Protein AF-A0A3N6MVA2-F1 (afdb_monomer_lite)

Foldseek 3Di:
DDPPPQPFQKDDDDPFKIKTKPPLAWEAAQDLVVTDWIKIKIWGRFQDKWKKKKKKADDAQKWKAWPNDIDHGIDIDIDIDNGGDMDMTIIRMHGPDPDWDKDWIWIWMDTDPDIDITIRIYIHD

Structure (mmCIF, N/CA/C/O backbone):
data_AF-A0A3N6MVA2-F1
#
_entry.id   AF-A0A3N6MVA2-F1
#
loop_
_atom_site.group_PDB
_atom_site.id
_atom_site.type_symbol
_atom_site.label_atom_id
_atom_site.label_alt_id
_atom_site.label_comp_id
_atom_site.label_asym_id
_atom_site.label_entity_id
_atom_site.label_seq_id
_atom_site.pdbx_PDB_ins_code
_atom_site.Cartn_x
_atom_site.Cartn_y
_atom_site.Cartn_z
_atom_site.occupancy
_atom_site.B_iso_or_equiv
_atom_site.auth_seq_id
_atom_site.auth_comp_id
_atom_site.auth_asym_id
_atom_site.auth_atom_id
_atom_site.pdbx_PDB_model_num
ATOM 1 N N . MET A 1 1 ? 17.235 -21.110 20.196 1.00 39.84 1 MET A N 1
ATOM 2 C CA . MET A 1 1 ? 16.564 -19.866 19.768 1.00 39.84 1 MET A CA 1
ATOM 3 C C . MET A 1 1 ? 16.237 -20.023 18.297 1.00 39.84 1 MET A C 1
ATOM 5 O O . MET A 1 1 ? 17.141 -19.950 17.478 1.00 39.84 1 MET A O 1
ATOM 9 N N . ALA A 1 2 ? 14.996 -20.386 17.976 1.00 34.88 2 ALA A N 1
ATOM 10 C CA . ALA A 1 2 ? 14.548 -20.430 16.591 1.00 34.88 2 ALA A CA 1
ATOM 11 C C . ALA A 1 2 ? 14.245 -18.988 16.176 1.00 34.88 2 ALA A C 1
ATOM 13 O O . ALA A 1 2 ? 13.353 -18.365 16.746 1.00 34.88 2 ALA A O 1
ATOM 14 N N . TYR A 1 3 ? 15.028 -18.445 15.247 1.00 33.31 3 TYR A N 1
ATOM 15 C CA . TYR A 1 3 ? 14.625 -17.248 14.525 1.00 33.31 3 TYR A CA 1
ATOM 16 C C . TYR A 1 3 ? 13.450 -17.677 13.652 1.00 33.31 3 TYR A C 1
ATOM 18 O O . TYR A 1 3 ? 13.634 -18.432 12.699 1.00 33.31 3 TYR A O 1
ATOM 26 N N . ILE A 1 4 ? 12.238 -17.270 14.019 1.00 40.16 4 ILE A N 1
ATOM 27 C CA . ILE A 1 4 ? 11.147 -17.255 13.054 1.00 40.16 4 ILE A CA 1
ATOM 28 C C . ILE A 1 4 ? 11.615 -16.240 12.012 1.00 40.16 4 ILE A C 1
ATOM 30 O O . ILE A 1 4 ? 11.743 -15.060 12.326 1.00 40.16 4 ILE A O 1
ATOM 34 N N . LEU A 1 5 ? 11.993 -16.709 10.819 1.00 39.69 5 LEU A N 1
ATOM 35 C CA . LEU A 1 5 ? 12.046 -15.828 9.660 1.00 39.69 5 LEU A CA 1
ATOM 36 C C . LEU A 1 5 ? 10.610 -15.327 9.495 1.00 39.69 5 LEU A C 1
ATOM 38 O O . LEU A 1 5 ? 9.766 -16.066 8.993 1.00 39.69 5 LEU A O 1
ATOM 42 N N . SER A 1 6 ? 10.310 -14.126 9.981 1.00 49.97 6 SER A N 1
ATOM 43 C CA . SER A 1 6 ? 9.122 -13.399 9.559 1.00 49.97 6 SER A CA 1
ATOM 44 C C . SER A 1 6 ? 9.303 -13.154 8.065 1.00 49.97 6 SER A C 1
ATOM 46 O O . SER A 1 6 ? 10.177 -12.396 7.638 1.00 49.97 6 SER A O 1
ATOM 48 N N . ILE A 1 7 ? 8.586 -13.931 7.255 1.00 60.34 7 ILE A N 1
ATOM 49 C CA . ILE A 1 7 ? 8.614 -13.790 5.804 1.00 60.34 7 ILE A CA 1
ATOM 50 C C . ILE A 1 7 ? 7.789 -12.543 5.513 1.00 60.34 7 ILE A C 1
ATOM 52 O O . ILE A 1 7 ? 6.564 -12.585 5.566 1.00 60.34 7 ILE A O 1
ATOM 56 N N . LEU A 1 8 ? 8.474 -11.431 5.257 1.00 73.69 8 LEU A N 1
ATOM 57 C CA . LEU A 1 8 ? 7.828 -10.192 4.844 1.00 73.69 8 LEU A CA 1
ATOM 58 C C . LEU A 1 8 ? 6.968 -10.453 3.596 1.00 73.69 8 LEU A C 1
ATOM 60 O O . LEU A 1 8 ? 7.418 -11.191 2.707 1.00 73.69 8 LEU A O 1
ATOM 64 N N . PRO A 1 9 ? 5.768 -9.853 3.491 1.00 79.25 9 PRO A N 1
ATOM 65 C CA . PRO A 1 9 ? 4.992 -9.885 2.266 1.00 79.25 9 PRO A CA 1
ATOM 66 C C . PRO A 1 9 ? 5.841 -9.313 1.128 1.00 79.25 9 PRO A C 1
ATOM 68 O O . PRO A 1 9 ? 6.180 -8.131 1.097 1.00 79.25 9 PRO A O 1
ATOM 71 N N . PHE A 1 10 ? 6.241 -10.196 0.217 1.00 82.06 10 PHE A N 1
ATOM 72 C CA . PHE A 1 10 ? 7.178 -9.903 -0.858 1.00 82.06 10 PHE A CA 1
ATOM 73 C C . PHE A 1 10 ? 6.637 -10.431 -2.178 1.00 82.06 10 PHE A C 1
ATOM 75 O O . PHE A 1 10 ? 6.168 -11.573 -2.277 1.00 82.06 10 PHE A O 1
ATOM 82 N N . LYS A 1 11 ? 6.766 -9.626 -3.232 1.00 83.94 11 LYS A N 1
ATOM 83 C CA . LYS A 1 11 ? 6.417 -10.049 -4.583 1.00 83.94 11 LYS A CA 1
ATOM 84 C C . LYS A 1 11 ? 7.391 -9.505 -5.610 1.00 83.94 11 LYS A C 1
ATOM 86 O O . LYS A 1 11 ? 7.693 -8.319 -5.647 1.00 83.94 11 LYS A O 1
ATOM 91 N N . ARG A 1 12 ? 7.830 -10.386 -6.506 1.00 82.62 12 ARG A N 1
ATOM 92 C CA . ARG A 1 12 ? 8.621 -10.031 -7.685 1.00 82.62 12 ARG A CA 1
ATOM 93 C C . ARG A 1 12 ? 7.715 -9.954 -8.915 1.00 82.62 12 ARG A C 1
ATOM 95 O O . ARG A 1 12 ? 6.943 -10.879 -9.172 1.00 82.62 12 ARG A O 1
ATOM 102 N N . PHE A 1 13 ? 7.818 -8.859 -9.660 1.00 76.81 13 PHE A N 1
ATOM 103 C CA . PHE A 1 13 ? 6.965 -8.542 -10.816 1.00 76.81 13 PHE A CA 1
ATOM 104 C C . PHE A 1 13 ? 7.692 -8.725 -12.142 1.00 76.81 13 PHE A C 1
ATOM 106 O O . PHE A 1 13 ? 7.090 -9.083 -13.154 1.00 76.81 13 PHE A O 1
ATOM 113 N N . SER A 1 14 ? 9.002 -8.511 -12.126 1.00 80.12 14 SER A N 1
ATOM 114 C CA . SER A 1 14 ? 9.900 -8.787 -13.236 1.00 80.12 14 SER A CA 1
ATOM 115 C C . SER A 1 14 ? 11.245 -9.260 -12.687 1.00 80.12 14 SER A C 1
ATOM 117 O O . SER A 1 14 ? 11.472 -9.252 -11.477 1.00 80.12 14 SER A O 1
ATOM 119 N N . ASP A 1 15 ? 12.170 -9.633 -13.566 1.00 82.75 15 ASP A N 1
ATOM 120 C CA . ASP A 1 15 ? 13.546 -9.912 -13.144 1.00 82.75 15 ASP A CA 1
ATOM 121 C C . ASP A 1 15 ? 14.209 -8.709 -12.453 1.00 82.75 15 ASP A C 1
ATOM 123 O O . ASP A 1 15 ? 15.160 -8.886 -11.703 1.00 82.75 15 ASP A O 1
ATOM 127 N N . ASP A 1 16 ? 13.672 -7.510 -12.628 1.00 88.25 16 ASP A N 1
ATOM 128 C CA . ASP A 1 16 ? 14.288 -6.284 -12.139 1.00 88.25 16 ASP A CA 1
ATOM 129 C C . ASP A 1 16 ? 13.465 -5.602 -11.038 1.00 88.25 16 ASP A C 1
ATOM 131 O O . ASP A 1 16 ? 14.002 -4.762 -10.331 1.00 88.25 16 ASP A O 1
ATOM 135 N N . VAL A 1 17 ? 12.176 -5.938 -10.886 1.00 87.81 17 VAL A N 1
ATOM 136 C CA . VAL A 1 17 ? 11.244 -5.202 -10.014 1.00 87.81 17 VAL A CA 1
ATOM 137 C C . VAL A 1 17 ? 10.672 -6.083 -8.913 1.00 87.81 17 VAL A C 1
ATOM 139 O O . VAL A 1 17 ? 10.080 -7.138 -9.185 1.00 87.81 17 VAL A O 1
ATOM 142 N N . SER A 1 18 ? 10.766 -5.599 -7.677 1.00 90.19 18 SER A N 1
ATOM 143 C CA . SER A 1 18 ? 10.185 -6.229 -6.493 1.00 90.19 18 SER A CA 1
ATOM 144 C C . SER A 1 18 ? 9.483 -5.238 -5.579 1.00 90.19 18 SER A C 1
ATOM 146 O O . SER A 1 18 ? 9.857 -4.070 -5.516 1.00 90.19 18 SER A O 1
ATOM 148 N N . ILE A 1 19 ? 8.495 -5.746 -4.845 1.00 90.88 19 ILE A N 1
ATOM 149 C CA . ILE A 1 19 ? 7.788 -5.029 -3.791 1.00 90.88 19 ILE A CA 1
ATOM 150 C C . ILE A 1 19 ? 7.913 -5.799 -2.490 1.00 90.88 19 ILE A C 1
ATOM 152 O O . ILE A 1 19 ? 7.724 -7.019 -2.473 1.00 90.88 19 ILE A O 1
ATOM 156 N N . THR A 1 20 ? 8.192 -5.068 -1.421 1.00 91.44 20 THR A N 1
ATOM 157 C CA . THR A 1 20 ? 8.275 -5.575 -0.054 1.00 91.44 20 THR A CA 1
ATOM 158 C C . THR A 1 20 ? 7.372 -4.734 0.835 1.00 91.44 20 THR A C 1
ATOM 160 O O . THR A 1 20 ? 7.373 -3.513 0.728 1.00 91.44 20 THR A O 1
ATOM 163 N N . ILE A 1 21 ? 6.620 -5.370 1.726 1.00 89.94 21 ILE A N 1
ATOM 164 C CA . ILE A 1 21 ? 5.798 -4.689 2.728 1.00 89.94 21 ILE A CA 1
ATOM 165 C C . ILE A 1 21 ? 6.367 -4.989 4.116 1.00 89.94 21 ILE A C 1
ATOM 167 O O . ILE A 1 21 ? 6.712 -6.132 4.419 1.00 89.94 21 ILE A O 1
ATOM 171 N N . VAL A 1 22 ? 6.499 -3.958 4.950 1.00 88.94 22 VAL A N 1
ATOM 172 C CA . VAL A 1 22 ? 7.059 -4.035 6.303 1.00 88.94 22 VAL A CA 1
ATOM 173 C C . VAL A 1 22 ? 6.208 -3.203 7.262 1.00 88.94 22 VAL A C 1
ATOM 175 O O . VAL A 1 22 ? 5.895 -2.061 6.945 1.00 88.94 22 VAL A O 1
ATOM 178 N N . PRO A 1 23 ? 5.893 -3.685 8.473 1.00 86.62 23 PRO A N 1
ATOM 179 C CA . PRO A 1 23 ? 6.080 -5.054 8.964 1.00 86.62 23 PRO A CA 1
ATOM 180 C C . PRO A 1 23 ? 5.190 -6.075 8.235 1.00 86.62 23 PRO A C 1
ATOM 182 O O . PRO A 1 23 ? 4.332 -5.707 7.442 1.00 86.62 23 PRO A O 1
ATOM 185 N N . ASP A 1 24 ? 5.391 -7.361 8.514 1.00 83.75 24 ASP A N 1
ATOM 186 C CA . ASP A 1 24 ? 4.581 -8.469 7.987 1.00 83.75 24 ASP A CA 1
ATOM 187 C C . ASP A 1 24 ? 3.119 -8.446 8.446 1.00 83.75 24 ASP A C 1
ATOM 189 O O . ASP A 1 24 ? 2.245 -8.922 7.724 1.00 83.75 24 ASP A O 1
ATOM 193 N N . GLY A 1 25 ? 2.848 -7.807 9.583 1.00 85.75 25 GLY A N 1
ATOM 194 C CA . GLY A 1 25 ? 1.503 -7.428 9.987 1.00 85.75 25 GLY A CA 1
ATOM 195 C C . GLY A 1 25 ? 1.476 -6.148 10.814 1.00 85.75 25 GLY A C 1
ATOM 196 O O . GLY A 1 25 ? 2.455 -5.801 11.483 1.00 85.75 25 GLY A O 1
ATOM 197 N N . LEU A 1 26 ? 0.349 -5.438 10.769 1.00 87.75 26 LEU A N 1
ATOM 198 C CA . LEU A 1 26 ? 0.174 -4.159 11.457 1.00 87.75 26 LEU A CA 1
ATOM 199 C C . LEU A 1 26 ? -0.912 -4.239 12.529 1.00 87.75 26 LEU A C 1
ATOM 201 O O . LEU A 1 26 ? -2.029 -4.672 12.263 1.00 87.75 26 LEU A O 1
ATOM 2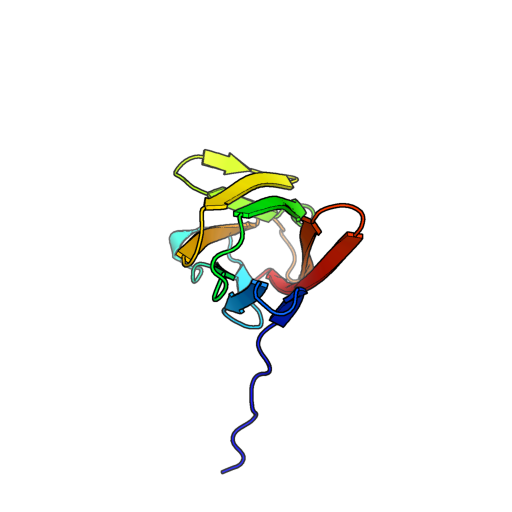05 N N . THR A 1 27 ? -0.618 -3.748 13.729 1.00 89.69 27 THR A N 1
ATOM 206 C CA . THR A 1 27 ? -1.668 -3.390 14.686 1.00 89.69 27 THR A CA 1
ATOM 207 C C . THR A 1 27 ? -2.115 -1.961 14.404 1.00 89.69 27 THR A C 1
ATOM 209 O O . THR A 1 27 ? -1.298 -1.040 14.431 1.00 89.69 27 THR A O 1
ATOM 212 N N . ILE A 1 28 ? -3.398 -1.799 14.105 1.00 91.31 28 ILE A N 1
ATOM 213 C CA . ILE A 1 28 ? -4.057 -0.527 13.835 1.00 91.31 28 ILE A CA 1
ATOM 214 C C . ILE A 1 28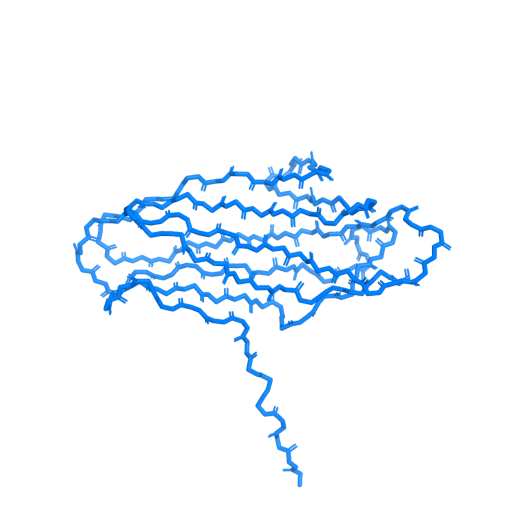 ? -4.776 -0.116 15.119 1.00 91.31 28 ILE A C 1
ATOM 216 O O . ILE A 1 28 ? -5.439 -0.951 15.724 1.00 91.31 28 ILE A O 1
ATOM 220 N N . PHE A 1 29 ? -4.647 1.148 15.511 1.00 93.06 29 PHE A N 1
ATOM 221 C CA . PHE A 1 29 ? -5.271 1.714 16.711 1.00 93.06 29 PHE A CA 1
ATOM 222 C C . PHE A 1 29 ? -6.269 2.814 16.337 1.00 93.06 29 PHE A C 1
ATOM 224 O O . PHE A 1 29 ? -6.366 3.205 15.174 1.00 93.06 29 PHE A O 1
ATOM 231 N N . GLU A 1 30 ? -6.988 3.359 17.318 1.00 93.00 30 GLU A N 1
ATOM 232 C CA . GLU A 1 30 ? -7.928 4.467 17.091 1.00 93.00 30 GLU A CA 1
ATOM 233 C C . GLU A 1 30 ? -7.245 5.765 16.625 1.00 93.00 30 GLU A C 1
ATOM 235 O O . GLU A 1 30 ? -7.799 6.505 15.807 1.00 93.00 30 GLU A O 1
ATOM 240 N N . ASN A 1 31 ? -6.022 6.025 17.100 1.00 92.88 31 ASN A N 1
ATOM 241 C CA . ASN A 1 31 ? -5.210 7.170 16.684 1.00 92.88 31 ASN A CA 1
ATOM 242 C C . ASN A 1 31 ? -4.029 6.709 15.823 1.00 92.88 31 ASN A C 1
ATOM 244 O O . ASN A 1 31 ? -3.440 5.654 16.062 1.00 92.88 31 ASN A O 1
ATOM 248 N N . TYR A 1 32 ? -3.625 7.536 14.856 1.00 91.25 32 TYR A N 1
ATOM 249 C CA . TYR A 1 32 ? -2.482 7.238 13.983 1.00 91.25 32 TYR A CA 1
ATOM 250 C C . TYR A 1 32 ? -1.157 7.141 14.748 1.00 91.25 32 TYR A C 1
ATOM 252 O O . TYR A 1 32 ? -0.236 6.442 14.337 1.00 91.25 32 TYR A O 1
ATOM 260 N N . GLU A 1 33 ? -1.054 7.885 15.839 1.00 90.94 33 GLU A N 1
ATOM 261 C CA . GLU A 1 33 ? 0.148 8.139 16.618 1.00 90.94 33 GLU A CA 1
ATOM 262 C C . GLU A 1 33 ? 0.486 6.968 17.550 1.00 90.94 33 GLU A C 1
ATOM 264 O O . GLU A 1 33 ? 1.636 6.826 17.966 1.00 90.94 33 GLU A O 1
ATOM 269 N N . ASP A 1 34 ? -0.500 6.114 17.833 1.00 89.38 34 ASP A N 1
ATOM 270 C CA . ASP A 1 34 ? -0.345 4.901 18.638 1.00 89.38 34 ASP A CA 1
ATOM 271 C C . ASP A 1 34 ? 0.193 3.726 17.795 1.00 89.38 34 ASP A C 1
ATOM 273 O O . ASP A 1 34 ? 0.850 2.814 18.308 1.00 89.38 34 ASP A O 1
ATOM 277 N N . GLY A 1 35 ? -0.057 3.760 16.482 1.00 83.31 35 GLY A N 1
ATOM 278 C CA . GLY A 1 35 ? 0.367 2.747 15.523 1.00 83.31 35 GLY A CA 1
ATOM 279 C C . GLY A 1 35 ? 1.779 2.959 14.987 1.00 83.31 35 GLY A C 1
ATOM 280 O O . GLY A 1 35 ? 2.292 4.073 14.879 1.00 83.31 35 GLY A O 1
ATOM 281 N N . ARG A 1 36 ? 2.421 1.858 14.583 1.00 88.44 36 ARG A N 1
ATOM 282 C CA . ARG A 1 36 ? 3.618 1.944 13.736 1.00 88.44 36 ARG A CA 1
ATOM 283 C C . ARG A 1 36 ? 3.182 2.171 12.290 1.00 88.44 36 ARG A C 1
ATOM 285 O O . ARG A 1 36 ? 2.208 1.547 11.875 1.00 88.44 36 ARG A O 1
ATOM 292 N N . PRO A 1 37 ? 3.888 3.012 11.519 1.00 90.06 37 PRO A N 1
ATOM 293 C CA . PRO A 1 37 ? 3.611 3.133 10.102 1.00 90.06 37 PRO A CA 1
ATOM 294 C C . PRO A 1 37 ? 3.924 1.817 9.393 1.00 90.06 37 PRO A C 1
ATOM 296 O O . PRO A 1 37 ? 4.865 1.095 9.734 1.00 90.06 37 PRO A O 1
ATOM 299 N N . GLY A 1 38 ? 3.104 1.530 8.400 1.00 91.19 38 GLY A N 1
ATOM 300 C CA . GLY A 1 38 ? 3.360 0.515 7.414 1.00 91.19 38 GLY A CA 1
ATOM 301 C C . GLY A 1 38 ? 4.210 1.079 6.275 1.00 91.19 38 GLY A C 1
ATOM 302 O O . GLY A 1 38 ? 4.001 2.207 5.841 1.00 91.19 38 GLY A O 1
ATOM 303 N N . HIS A 1 39 ? 5.159 0.294 5.787 1.00 92.50 39 HIS A N 1
ATOM 304 C CA . HIS A 1 39 ? 6.136 0.677 4.778 1.00 92.50 39 HIS A CA 1
ATOM 305 C C . HIS A 1 39 ? 6.026 -0.256 3.578 1.00 92.50 39 HIS A C 1
ATOM 307 O O . HIS A 1 39 ? 6.252 -1.460 3.700 1.00 92.50 39 HIS A O 1
ATOM 313 N N . ILE A 1 40 ? 5.701 0.298 2.415 1.00 91.88 40 ILE A N 1
ATOM 314 C CA . ILE A 1 40 ? 5.729 -0.420 1.142 1.00 91.88 40 ILE A CA 1
ATOM 315 C C . ILE A 1 40 ? 6.946 0.071 0.373 1.00 91.88 40 ILE A C 1
ATOM 317 O O . ILE A 1 40 ? 7.082 1.258 0.083 1.00 91.88 40 ILE A O 1
ATOM 321 N N . GLU A 1 41 ? 7.835 -0.851 0.049 1.00 92.75 41 GLU A N 1
ATOM 322 C CA . GLU A 1 41 ? 9.056 -0.606 -0.695 1.00 92.75 41 GLU A CA 1
ATOM 323 C C . GLU A 1 41 ? 8.910 -1.165 -2.105 1.00 92.75 41 GLU A C 1
ATOM 325 O O . GLU A 1 41 ? 8.600 -2.343 -2.266 1.00 92.75 41 GLU A O 1
ATOM 330 N N . VAL A 1 42 ? 9.166 -0.346 -3.123 1.00 92.00 42 VAL A N 1
ATOM 331 C CA . VAL A 1 42 ? 9.260 -0.793 -4.512 1.00 92.00 42 VAL A CA 1
ATOM 332 C C . VAL A 1 42 ? 10.660 -0.523 -5.027 1.00 92.00 42 VAL A C 1
ATOM 334 O O . VAL A 1 42 ? 11.114 0.621 -5.056 1.00 92.00 42 VAL A O 1
ATOM 337 N N . VAL A 1 43 ? 11.328 -1.575 -5.481 1.00 92.69 43 VAL A N 1
ATOM 338 C CA . VAL A 1 43 ? 12.696 -1.512 -5.991 1.00 92.69 43 VAL A CA 1
ATOM 339 C C . VAL A 1 43 ? 12.702 -1.904 -7.459 1.00 92.69 43 VAL A C 1
ATOM 341 O O . VAL A 1 43 ? 12.084 -2.898 -7.840 1.00 92.69 43 VAL A O 1
ATOM 344 N N . ASN A 1 44 ? 13.419 -1.127 -8.269 1.00 93.31 44 ASN A N 1
ATOM 345 C CA . ASN A 1 44 ? 13.852 -1.505 -9.605 1.00 93.31 44 ASN A CA 1
ATOM 346 C C . ASN A 1 44 ? 15.380 -1.604 -9.624 1.00 93.31 44 ASN A C 1
ATOM 348 O O . ASN A 1 44 ? 16.071 -0.588 -9.571 1.00 93.31 44 ASN A O 1
ATOM 352 N N . ASP A 1 45 ? 15.903 -2.817 -9.747 1.00 92.75 45 ASP A N 1
ATOM 353 C CA . ASP A 1 45 ? 17.335 -3.101 -9.880 1.00 92.75 45 ASP A CA 1
ATOM 354 C C . ASP A 1 45 ? 17.802 -3.122 -11.345 1.00 92.75 45 ASP A C 1
ATOM 356 O O . ASP A 1 45 ? 18.994 -3.273 -11.633 1.00 92.75 45 ASP A O 1
ATOM 360 N N . GLY A 1 46 ? 16.877 -2.960 -12.292 1.00 91.31 46 GLY A N 1
ATOM 361 C CA . GLY A 1 46 ? 17.153 -2.942 -13.722 1.00 91.31 46 GLY A CA 1
ATOM 362 C C . GLY A 1 46 ? 17.326 -1.539 -14.287 1.00 91.31 46 GLY A C 1
ATOM 363 O O . GLY A 1 46 ? 16.885 -0.538 -13.736 1.00 91.31 46 GLY A O 1
ATOM 364 N N . GLU A 1 47 ? 17.922 -1.470 -15.474 1.00 91.25 47 GLU A N 1
ATOM 365 C CA . GLU A 1 47 ? 18.073 -0.218 -16.234 1.00 91.25 47 GLU A CA 1
ATOM 366 C C . GLU A 1 47 ? 16.824 0.115 -17.072 1.00 91.25 47 GLU A C 1
ATOM 368 O O . GLU A 1 47 ? 16.777 1.120 -17.779 1.00 91.25 47 GLU A O 1
ATOM 373 N N . ARG A 1 48 ? 15.807 -0.754 -17.039 1.00 88.62 48 ARG A N 1
ATOM 374 C CA . ARG A 1 48 ? 14.590 -0.599 -17.835 1.00 88.62 48 ARG A CA 1
ATOM 375 C C . ARG A 1 48 ? 13.636 0.397 -17.194 1.00 88.62 48 ARG A C 1
ATOM 377 O O . ARG A 1 48 ? 13.556 0.515 -15.972 1.00 88.62 48 ARG A O 1
ATOM 384 N N . THR A 1 49 ? 12.867 1.065 -18.049 1.00 89.62 49 THR A N 1
ATOM 385 C CA . THR A 1 49 ? 11.741 1.886 -17.615 1.00 89.62 49 THR A CA 1
ATOM 386 C C . THR A 1 49 ? 10.559 0.999 -17.242 1.00 89.62 49 THR A C 1
ATOM 388 O O . THR A 1 49 ? 10.160 0.121 -18.017 1.00 89.62 49 THR A O 1
ATOM 391 N N . HIS A 1 50 ? 9.991 1.251 -16.067 1.00 89.38 50 HIS A N 1
ATOM 392 C CA . HIS A 1 50 ? 8.821 0.557 -15.543 1.00 89.38 50 HIS A CA 1
ATOM 393 C C . HIS A 1 50 ? 7.801 1.573 -15.041 1.00 89.38 50 HIS A C 1
ATOM 395 O O . HIS A 1 50 ? 8.171 2.557 -14.413 1.00 89.38 50 HIS A O 1
ATOM 401 N N . GLU A 1 51 ? 6.528 1.312 -15.306 1.00 90.75 51 GLU A N 1
ATOM 402 C CA . GLU A 1 51 ? 5.396 2.079 -14.791 1.00 90.75 51 GLU A CA 1
ATOM 403 C C . GLU A 1 51 ? 4.406 1.088 -14.183 1.00 90.75 51 GLU A C 1
ATOM 405 O O . GLU A 1 51 ? 4.175 0.014 -14.754 1.00 90.75 51 GLU A O 1
ATOM 410 N N . PHE A 1 52 ? 3.922 1.404 -12.989 1.00 88.94 52 PHE A N 1
ATOM 411 C CA . PHE A 1 52 ? 3.059 0.547 -12.188 1.00 88.94 52 PHE A CA 1
ATOM 412 C C . PHE A 1 52 ? 2.066 1.417 -11.427 1.00 88.94 52 PHE A C 1
ATOM 414 O O . PHE A 1 52 ? 2.384 2.528 -11.001 1.00 88.94 52 PHE A O 1
ATOM 421 N N . GLU A 1 53 ? 0.856 0.900 -11.274 1.00 92.50 53 GLU A N 1
ATOM 422 C CA . GLU A 1 53 ? -0.165 1.474 -10.408 1.00 92.50 53 GLU A CA 1
ATOM 423 C C . GLU A 1 53 ? -0.240 0.606 -9.154 1.00 92.50 53 GLU A C 1
ATOM 425 O O . GLU A 1 53 ? -0.355 -0.618 -9.237 1.00 92.50 53 GLU A O 1
ATOM 430 N N . ILE A 1 54 ? -0.112 1.236 -7.991 1.00 92.00 54 ILE A N 1
ATOM 431 C CA . ILE A 1 54 ? -0.323 0.595 -6.700 1.00 92.00 54 ILE A CA 1
ATOM 432 C C . ILE A 1 54 ? -1.672 1.053 -6.176 1.00 92.00 54 ILE A C 1
ATOM 434 O O . ILE A 1 54 ? -1.905 2.248 -5.998 1.00 92.00 54 ILE A O 1
ATOM 438 N N . VAL A 1 55 ? -2.535 0.081 -5.919 1.00 94.12 55 VAL A N 1
ATOM 439 C CA . VAL A 1 55 ? -3.851 0.252 -5.319 1.00 94.12 55 VAL A CA 1
ATOM 440 C C . VAL A 1 55 ? -3.830 -0.439 -3.962 1.00 94.12 55 VAL A C 1
ATOM 442 O O . VAL A 1 55 ? -3.589 -1.641 -3.874 1.00 94.12 55 VAL A O 1
ATOM 445 N N . ILE A 1 56 ? -4.031 0.318 -2.892 1.00 94.06 56 ILE A N 1
ATOM 446 C CA . ILE A 1 56 ? -4.104 -0.210 -1.530 1.00 94.06 56 ILE A CA 1
ATOM 447 C C . ILE A 1 56 ? -5.565 -0.169 -1.110 1.00 94.06 56 ILE A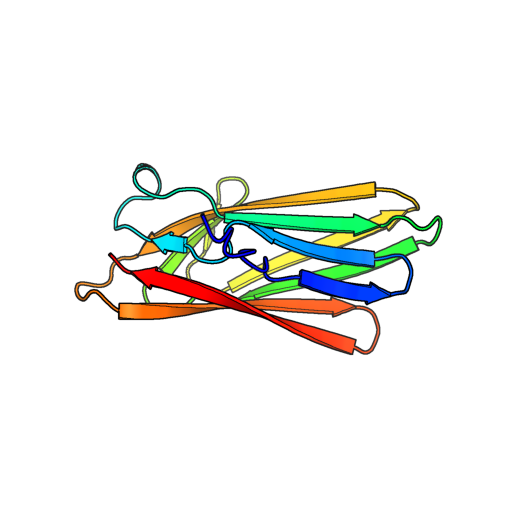 C 1
ATOM 449 O O . ILE A 1 56 ? -6.075 0.913 -0.831 1.00 94.06 56 ILE A O 1
ATOM 453 N N . ASP A 1 57 ? -6.217 -1.327 -1.056 1.00 94.69 57 ASP A N 1
ATOM 454 C CA . ASP A 1 57 ? -7.585 -1.453 -0.561 1.00 94.69 57 ASP A CA 1
ATOM 455 C C . ASP A 1 57 ? -7.566 -1.569 0.965 1.00 94.69 57 ASP A C 1
ATOM 457 O O . ASP A 1 57 ? -6.925 -2.460 1.545 1.00 94.69 57 ASP A O 1
ATOM 461 N N . LEU A 1 58 ? -8.281 -0.655 1.612 1.00 92.75 58 LEU A N 1
ATOM 462 C CA . LEU A 1 58 ? -8.407 -0.585 3.056 1.00 92.75 58 LEU A CA 1
ATOM 463 C C . LEU A 1 58 ? -9.629 -1.390 3.521 1.00 92.75 58 LEU A C 1
ATOM 465 O O . LEU A 1 58 ? -10.675 -1.395 2.870 1.00 92.75 58 LEU A O 1
ATOM 469 N N . PRO A 1 59 ? -9.526 -2.085 4.663 1.00 90.75 59 PRO A N 1
ATOM 470 C CA . PRO A 1 59 ? -10.685 -2.707 5.280 1.00 90.75 59 PRO A CA 1
ATOM 471 C C . PRO A 1 59 ? -11.726 -1.673 5.720 1.00 90.75 59 PRO A C 1
ATOM 473 O O . PRO A 1 59 ? -11.397 -0.543 6.066 1.00 90.75 59 PRO A O 1
ATOM 476 N N . GLU A 1 60 ? -12.982 -2.102 5.833 1.00 89.69 60 GLU A N 1
ATOM 477 C CA . G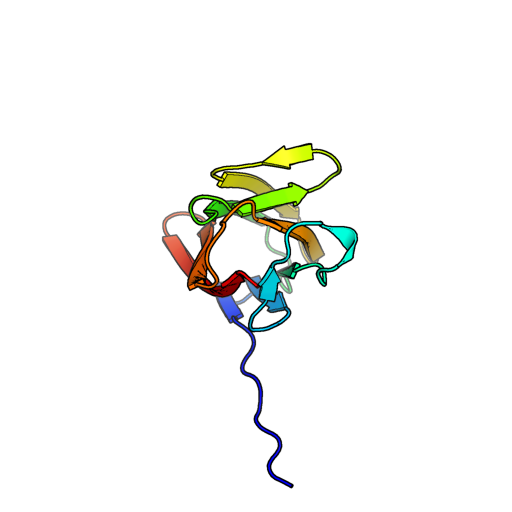LU A 1 60 ? -14.036 -1.277 6.430 1.00 89.69 60 GLU A CA 1
ATOM 478 C C . GLU A 1 60 ? -13.627 -0.789 7.829 1.00 89.69 60 GLU A C 1
ATOM 480 O O . GLU A 1 60 ? -13.143 -1.588 8.648 1.00 89.69 60 GLU A O 1
ATOM 485 N N . ASN A 1 61 ? -13.909 0.487 8.112 1.00 90.62 61 ASN A N 1
ATOM 486 C CA . ASN A 1 61 ? -13.589 1.177 9.365 1.00 90.62 61 ASN A CA 1
ATOM 487 C C . ASN A 1 61 ? -12.085 1.425 9.572 1.00 90.62 61 ASN A C 1
ATOM 489 O O . ASN A 1 61 ? -11.675 1.735 10.689 1.00 90.62 61 ASN A O 1
ATOM 493 N N . VAL A 1 62 ? -11.255 1.284 8.530 1.00 92.88 62 VAL A N 1
ATOM 494 C CA . VAL A 1 62 ? -9.823 1.617 8.546 1.00 92.88 62 VAL A CA 1
ATOM 495 C C . VAL A 1 62 ? -9.570 2.844 7.684 1.00 92.88 62 VAL A C 1
ATOM 497 O O . VAL A 1 62 ? -10.032 2.934 6.554 1.00 92.88 62 VAL A O 1
ATOM 500 N N . TYR A 1 63 ? -8.772 3.764 8.211 1.00 94.50 63 TYR A N 1
ATOM 501 C CA . TYR A 1 63 ? -8.357 4.974 7.523 1.00 94.50 63 TYR A CA 1
ATOM 502 C C . TYR A 1 63 ? -6.844 4.995 7.427 1.00 94.50 63 TYR A C 1
ATOM 504 O O . TYR A 1 63 ? -6.141 4.617 8.369 1.00 94.50 63 TYR A O 1
ATOM 512 N N . ALA A 1 64 ? -6.342 5.459 6.295 1.00 95.19 64 ALA A N 1
ATOM 513 C CA . ALA A 1 64 ? -4.926 5.602 6.050 1.00 95.19 64 ALA A CA 1
ATOM 514 C C . ALA A 1 64 ? -4.565 7.067 5.850 1.00 95.19 64 ALA A C 1
ATOM 516 O O . ALA A 1 64 ? -5.232 7.784 5.107 1.00 95.19 64 ALA A O 1
ATOM 517 N N . ARG A 1 65 ? -3.460 7.495 6.454 1.00 95.88 65 ARG A N 1
ATOM 518 C CA . ARG A 1 65 ? -2.819 8.767 6.152 1.00 95.88 65 ARG A CA 1
ATOM 519 C C . ARG A 1 65 ? -1.600 8.522 5.276 1.00 95.88 65 ARG A C 1
ATOM 521 O O . ARG A 1 65 ? -0.669 7.825 5.682 1.00 95.88 65 ARG A O 1
ATOM 528 N N . TYR A 1 66 ? -1.596 9.142 4.102 1.00 94.69 66 TYR A N 1
ATOM 529 C CA . TYR A 1 66 ? -0.514 9.068 3.127 1.00 94.69 66 TYR A CA 1
ATOM 530 C C . TYR A 1 66 ? -0.259 10.455 2.536 1.00 94.69 66 TYR A C 1
ATOM 532 O O . TYR A 1 66 ? -1.196 11.162 2.183 1.00 94.69 66 TYR A O 1
ATOM 540 N N . LYS A 1 67 ? 1.010 10.888 2.490 1.00 92.75 67 LYS A N 1
ATOM 541 C CA . LYS A 1 67 ? 1.421 12.228 2.008 1.00 92.75 67 LYS A CA 1
ATOM 542 C C . LYS A 1 67 ? 0.649 13.413 2.634 1.00 92.75 67 LYS A C 1
ATOM 544 O O . LYS A 1 67 ? 0.575 14.488 2.050 1.00 92.75 67 LYS A O 1
ATOM 549 N N . GLY A 1 68 ? 0.131 13.239 3.852 1.00 92.25 68 GLY A N 1
ATOM 550 C CA . GLY A 1 68 ? -0.630 14.261 4.579 1.00 92.25 68 GLY A CA 1
ATOM 551 C C . GLY A 1 68 ? -2.136 14.272 4.296 1.00 92.25 68 GLY A C 1
ATOM 552 O O . GLY A 1 68 ? -2.848 15.052 4.923 1.00 92.25 68 GLY A O 1
ATOM 553 N N . GLU A 1 69 ? -2.627 13.396 3.422 1.00 94.38 69 GLU A N 1
ATOM 554 C CA . GLU A 1 69 ? -4.050 13.214 3.130 1.00 94.38 69 GLU A CA 1
ATOM 555 C C . GLU A 1 69 ? -4.590 11.951 3.809 1.00 94.38 69 GLU A C 1
ATOM 557 O O . GLU A 1 69 ? -3.831 11.018 4.076 1.00 94.38 69 GLU A O 1
ATOM 562 N N . GLU A 1 70 ? -5.888 11.939 4.119 1.00 94.81 70 GLU A N 1
ATOM 563 C CA . GLU A 1 70 ? -6.589 10.804 4.731 1.00 94.81 70 GLU A CA 1
ATOM 564 C C . GLU A 1 70 ? -7.494 10.104 3.706 1.00 94.81 70 GLU A C 1
ATOM 566 O O . GLU A 1 70 ? -8.217 10.762 2.958 1.00 94.81 70 GLU A O 1
ATOM 571 N N . TYR A 1 71 ? -7.468 8.772 3.716 1.00 95.62 71 TYR A N 1
ATOM 572 C CA . TYR A 1 71 ? -8.183 7.874 2.808 1.00 95.62 71 TYR A CA 1
ATOM 573 C C . TYR A 1 71 ? -8.964 6.835 3.625 1.00 95.62 71 TYR A C 1
ATOM 575 O O . TYR A 1 71 ? -8.455 6.370 4.642 1.00 95.62 71 TYR A O 1
ATOM 583 N N . ALA A 1 72 ? -10.179 6.470 3.200 1.00 89.62 72 ALA A N 1
ATOM 584 C CA . ALA A 1 72 ? -11.075 5.566 3.942 1.00 89.62 72 ALA A CA 1
ATOM 585 C C . ALA A 1 72 ? -11.389 4.238 3.224 1.00 89.62 72 ALA A C 1
ATOM 587 O O . ALA A 1 72 ? -11.820 3.292 3.871 1.00 89.62 72 ALA A O 1
ATOM 588 N N . ASP A 1 73 ? -11.153 4.159 1.910 1.00 90.00 73 ASP A N 1
ATOM 589 C CA . ASP A 1 73 ? -11.518 2.994 1.090 1.00 90.00 73 ASP A CA 1
ATOM 590 C C . ASP A 1 73 ? -10.311 2.462 0.318 1.00 90.00 73 ASP A C 1
ATOM 592 O O . ASP A 1 73 ? -9.939 1.298 0.438 1.00 90.00 73 ASP A O 1
ATOM 596 N N . GLU A 1 74 ? -9.665 3.329 -0.460 1.00 94.44 74 GLU A N 1
ATOM 597 C CA . GLU A 1 74 ? -8.500 2.963 -1.254 1.00 94.44 74 GLU A CA 1
ATOM 598 C C . GLU A 1 74 ? -7.497 4.113 -1.364 1.00 94.44 74 GLU A C 1
ATOM 600 O O . GLU A 1 74 ? -7.851 5.293 -1.286 1.00 94.44 74 GLU A O 1
ATOM 605 N N . ILE A 1 75 ? -6.236 3.754 -1.592 1.00 94.88 75 ILE A N 1
ATOM 606 C CA . ILE A 1 75 ? -5.184 4.671 -2.038 1.00 94.88 75 ILE A CA 1
ATOM 607 C C . ILE A 1 75 ? -4.727 4.208 -3.413 1.00 94.88 75 ILE A C 1
ATOM 609 O O . ILE A 1 75 ? -4.415 3.032 -3.586 1.00 94.88 75 ILE A O 1
ATOM 613 N N . ARG A 1 76 ? -4.628 5.133 -4.370 1.00 94.62 76 ARG A N 1
ATOM 614 C CA . ARG A 1 76 ? -4.058 4.874 -5.696 1.00 94.62 76 ARG A CA 1
ATOM 615 C C . ARG A 1 76 ? -2.841 5.744 -5.929 1.00 94.62 76 ARG A C 1
ATOM 617 O O . ARG A 1 76 ? -2.920 6.962 -5.803 1.00 94.62 76 ARG A O 1
ATOM 624 N N . GLU A 1 77 ? -1.737 5.123 -6.311 1.00 93.56 77 GLU A N 1
ATOM 625 C CA . GLU A 1 77 ? -0.495 5.817 -6.627 1.00 93.56 77 GLU A CA 1
ATOM 626 C C . GLU A 1 77 ? 0.118 5.227 -7.898 1.00 93.56 77 GLU A C 1
ATOM 628 O O . GLU A 1 77 ? 0.332 4.019 -8.009 1.00 93.56 77 GLU A O 1
ATOM 633 N N . THR A 1 78 ? 0.431 6.089 -8.863 1.00 92.62 78 THR A N 1
ATOM 634 C CA . THR A 1 78 ? 1.195 5.703 -10.050 1.00 92.62 78 THR A CA 1
ATOM 635 C C . THR A 1 78 ? 2.666 5.986 -9.816 1.00 92.62 78 THR A C 1
ATOM 637 O O . THR A 1 78 ? 3.061 7.109 -9.509 1.00 92.62 78 THR A O 1
ATOM 640 N N . LEU A 1 79 ? 3.491 4.970 -10.017 1.00 90.56 79 LEU A N 1
ATOM 641 C CA . LEU A 1 79 ? 4.920 5.030 -9.790 1.00 90.56 79 LEU A CA 1
ATOM 642 C C . LEU A 1 79 ? 5.648 4.693 -11.095 1.00 90.56 79 LEU A C 1
ATOM 644 O O . LEU A 1 79 ? 5.267 3.791 -11.845 1.00 90.56 79 LEU A O 1
ATOM 648 N N . SER A 1 80 ? 6.712 5.442 -11.376 1.00 90.94 80 SER A N 1
ATOM 649 C CA . SER A 1 80 ? 7.518 5.278 -12.585 1.00 90.94 80 SER A CA 1
ATOM 650 C C . SER A 1 80 ? 9.004 5.254 -12.251 1.00 90.94 80 SER A C 1
ATOM 652 O O . SER A 1 80 ? 9.509 6.121 -11.538 1.00 90.94 80 SER A O 1
ATOM 654 N N . PHE A 1 81 ? 9.716 4.271 -12.796 1.00 89.88 81 PHE A N 1
ATOM 655 C CA . PHE A 1 81 ? 11.170 4.183 -12.765 1.00 89.88 81 PHE A CA 1
ATOM 656 C C . PHE A 1 81 ? 11.731 4.413 -14.159 1.00 89.88 81 PHE A C 1
ATOM 658 O O . PHE A 1 81 ? 11.289 3.784 -15.116 1.00 89.88 81 PHE A O 1
ATOM 665 N N . SER A 1 82 ? 12.759 5.253 -14.265 1.00 88.19 82 SER A N 1
ATOM 666 C CA . SER A 1 82 ? 13.571 5.419 -15.475 1.00 88.19 82 SER A CA 1
ATOM 667 C C . SER A 1 82 ? 14.980 4.883 -15.220 1.00 88.19 82 SER A C 1
ATOM 669 O O . SER A 1 82 ? 15.934 5.650 -15.123 1.00 88.19 82 SER A O 1
ATOM 671 N N . GLY A 1 83 ? 15.084 3.563 -15.052 1.00 90.62 83 GLY A N 1
ATOM 672 C CA . GLY A 1 83 ? 16.298 2.877 -14.607 1.00 90.62 83 GLY A CA 1
ATOM 673 C C . GLY A 1 83 ? 16.265 2.535 -13.120 1.00 90.62 83 GLY A C 1
ATOM 674 O O . GLY A 1 83 ? 15.191 2.508 -12.508 1.00 90.62 83 GLY A O 1
ATOM 675 N N . LYS A 1 84 ? 17.437 2.255 -12.546 1.00 93.69 84 LYS A N 1
ATOM 676 C CA . LYS A 1 84 ? 17.537 1.790 -11.161 1.00 93.69 84 LYS A CA 1
ATOM 677 C C . LYS A 1 84 ? 16.966 2.799 -10.178 1.00 93.69 84 LYS A C 1
ATOM 679 O O . LYS A 1 84 ? 17.241 3.995 -10.279 1.00 93.69 84 LYS A O 1
ATOM 684 N N . GLY A 1 85 ? 16.222 2.316 -9.193 1.00 92.88 85 GLY A N 1
ATOM 685 C CA . GLY A 1 85 ? 15.641 3.188 -8.189 1.00 92.88 85 GLY A CA 1
ATOM 686 C C . GLY A 1 85 ? 14.884 2.458 -7.097 1.00 92.88 85 GLY A C 1
ATOM 687 O O . GLY A 1 85 ? 14.574 1.274 -7.194 1.00 92.88 85 GLY A O 1
ATOM 688 N N . LEU A 1 86 ? 14.575 3.231 -6.065 1.00 92.81 86 LEU A N 1
ATOM 689 C CA . LEU A 1 86 ? 13.783 2.838 -4.916 1.00 92.81 86 LEU A CA 1
ATOM 690 C C . LEU A 1 86 ? 12.696 3.897 -4.714 1.00 92.81 86 LEU A C 1
ATOM 692 O O . LEU A 1 86 ? 12.997 5.092 -4.722 1.00 92.81 86 LEU A O 1
ATOM 696 N N . GLN A 1 87 ? 11.453 3.464 -4.540 1.00 91.81 87 GLN A N 1
ATOM 697 C CA . GLN A 1 87 ? 10.344 4.310 -4.107 1.00 91.81 87 GLN A CA 1
ATOM 698 C C . GLN A 1 87 ? 9.668 3.673 -2.901 1.00 91.81 87 GLN A C 1
ATOM 700 O O . GLN A 1 87 ? 9.524 2.454 -2.837 1.00 91.81 87 GLN A O 1
ATOM 705 N N . THR A 1 88 ? 9.272 4.504 -1.942 1.00 92.75 88 THR A N 1
ATOM 706 C CA . THR A 1 88 ? 8.654 4.058 -0.694 1.00 92.75 88 THR A CA 1
ATOM 707 C C . THR A 1 88 ? 7.305 4.731 -0.487 1.00 92.75 88 THR A C 1
ATOM 709 O O . THR A 1 88 ? 7.099 5.888 -0.864 1.00 92.75 88 THR A O 1
ATOM 712 N N . MET A 1 89 ? 6.379 4.001 0.126 1.00 93.62 89 MET A N 1
ATOM 713 C CA . MET A 1 89 ? 5.094 4.517 0.580 1.00 93.62 89 MET A CA 1
ATOM 714 C C . MET A 1 89 ? 4.951 4.227 2.071 1.00 93.62 89 MET A C 1
ATOM 716 O O . MET A 1 89 ? 4.868 3.067 2.475 1.00 93.62 89 MET A O 1
ATOM 720 N N . ASP A 1 90 ? 4.913 5.292 2.869 1.00 93.88 90 ASP A N 1
ATOM 721 C CA . ASP A 1 90 ? 4.734 5.211 4.317 1.00 93.88 90 ASP A CA 1
ATOM 722 C C . ASP A 1 90 ? 3.279 5.527 4.658 1.00 93.88 90 ASP A C 1
ATOM 724 O O . ASP A 1 90 ? 2.787 6.626 4.392 1.00 93.88 90 ASP A O 1
ATOM 728 N N . LEU A 1 91 ? 2.592 4.550 5.235 1.00 93.19 91 LEU A N 1
ATOM 729 C CA . LEU A 1 91 ? 1.170 4.592 5.537 1.00 93.19 91 LEU A CA 1
ATOM 730 C C . LEU A 1 91 ? 0.985 4.582 7.047 1.00 93.19 91 LEU A C 1
ATOM 732 O O . LEU A 1 91 ? 1.389 3.636 7.722 1.00 93.19 91 LEU A O 1
ATOM 736 N N . GLN A 1 92 ? 0.344 5.607 7.594 1.00 94.56 92 GLN A N 1
ATOM 737 C CA . GLN A 1 92 ? -0.165 5.526 8.963 1.00 94.56 92 GLN A CA 1
ATOM 738 C C . GLN A 1 92 ? -1.596 5.015 8.893 1.00 94.56 92 GLN A C 1
ATOM 740 O O . GLN A 1 92 ? -2.379 5.553 8.120 1.00 94.56 92 GLN A O 1
ATOM 745 N N . LEU A 1 93 ? -1.944 4.003 9.683 1.00 93.25 93 LEU A N 1
ATOM 746 C CA . LEU A 1 93 ? -3.300 3.462 9.719 1.00 93.25 93 LEU A CA 1
ATOM 747 C C . LEU A 1 93 ? -3.951 3.769 11.066 1.00 93.25 93 LEU A C 1
ATOM 749 O O . LEU A 1 93 ? -3.294 3.681 12.104 1.00 93.25 93 LEU A O 1
ATOM 753 N N . ARG A 1 94 ? -5.246 4.073 11.041 1.00 94.31 94 ARG A N 1
ATOM 754 C CA . ARG A 1 94 ? -6.119 4.099 12.219 1.00 94.31 94 ARG A CA 1
ATOM 755 C C . ARG A 1 94 ? -7.428 3.368 11.932 1.00 94.31 94 ARG A C 1
ATOM 757 O O . ARG A 1 94 ? -7.754 3.154 10.767 1.00 94.31 94 ARG A O 1
ATOM 764 N N . HIS A 1 95 ? -8.207 3.034 12.954 1.00 93.75 95 HIS A N 1
ATOM 765 C CA . HIS A 1 95 ? -9.573 2.535 12.774 1.00 93.75 95 HIS A CA 1
ATOM 766 C C . HIS A 1 95 ? -10.579 3.230 13.688 1.00 93.75 95 HIS A C 1
ATOM 768 O O . HIS A 1 95 ? -10.214 3.768 14.722 1.00 93.75 95 HIS A O 1
ATOM 774 N N . ASP A 1 96 ? -11.862 3.182 13.342 1.00 92.44 96 ASP A N 1
ATOM 775 C CA . ASP A 1 96 ? -12.971 3.610 14.215 1.00 92.44 96 ASP A CA 1
ATOM 776 C C . ASP A 1 96 ? -13.864 2.433 14.660 1.00 92.44 96 ASP A C 1
ATOM 778 O O . ASP A 1 96 ? -14.934 2.615 15.244 1.00 92.44 96 ASP A O 1
ATOM 782 N N . SER A 1 97 ? -13.405 1.199 14.421 1.00 87.31 97 SER A N 1
ATOM 783 C CA . SER A 1 97 ? -14.094 -0.016 14.856 1.00 87.31 97 SER A CA 1
ATOM 784 C C . SER A 1 97 ? -14.195 -0.092 16.381 1.00 87.31 97 SER A C 1
ATOM 786 O O . SER A 1 97 ? -13.189 -0.081 17.081 1.00 87.31 97 SER A O 1
ATOM 788 N N . SER A 1 98 ? -15.413 -0.294 16.888 1.00 82.50 98 SER A N 1
ATOM 789 C CA . SER A 1 98 ? -15.681 -0.565 18.314 1.00 82.50 98 SER A CA 1
ATOM 790 C C . SER A 1 98 ? -15.336 -1.995 18.752 1.00 82.50 98 SER A C 1
ATOM 792 O O . SER A 1 98 ? -15.464 -2.344 19.927 1.00 82.50 98 SER A O 1
ATOM 794 N N . THR A 1 99 ? -14.928 -2.846 17.809 1.00 84.25 99 THR A N 1
ATOM 795 C CA . THR A 1 99 ? -14.583 -4.248 18.052 1.00 84.25 99 THR A CA 1
ATOM 796 C C . THR A 1 99 ? -13.193 -4.560 17.524 1.00 84.25 99 THR A C 1
ATOM 798 O O . THR A 1 99 ? -12.917 -4.296 16.348 1.00 84.25 99 THR A O 1
ATOM 801 N N . GLN A 1 100 ? -12.367 -5.211 18.346 1.00 85.12 100 GLN A N 1
ATOM 802 C CA . GLN A 1 100 ? -11.139 -5.831 17.861 1.00 85.12 100 GLN A CA 1
ATOM 803 C C . GLN A 1 100 ? -11.473 -6.921 16.848 1.00 85.12 100 GLN A C 1
ATOM 805 O O . GLN A 1 100 ? -12.274 -7.820 17.119 1.00 85.12 100 GLN A O 1
ATOM 810 N N . LYS A 1 101 ? -10.851 -6.847 15.675 1.00 88.88 101 LYS A N 1
ATOM 811 C CA . LYS A 1 101 ? -10.983 -7.861 14.629 1.00 88.88 101 LYS A CA 1
ATOM 812 C C . LYS A 1 101 ? -9.718 -7.915 13.791 1.00 88.88 101 LYS A C 1
ATOM 814 O O . LYS A 1 101 ? -9.052 -6.902 13.590 1.00 88.88 101 LYS A O 1
ATOM 819 N N . MET A 1 102 ? -9.416 -9.101 13.276 1.00 87.56 102 MET A N 1
ATOM 820 C CA . MET A 1 102 ? -8.471 -9.208 12.172 1.00 87.56 102 MET A CA 1
ATOM 821 C C . MET A 1 102 ? -9.104 -8.606 10.921 1.00 87.56 102 MET A C 1
ATOM 823 O O . MET A 1 102 ? -10.282 -8.833 10.632 1.00 87.56 102 MET A O 1
ATOM 827 N N . ALA A 1 103 ? -8.306 -7.841 10.200 1.00 86.12 103 ALA A N 1
ATOM 828 C CA . ALA A 1 103 ? -8.634 -7.244 8.930 1.00 86.12 103 ALA A CA 1
ATOM 829 C C . ALA A 1 103 ? -7.491 -7.531 7.947 1.00 86.12 103 ALA A C 1
ATOM 831 O O . ALA A 1 103 ? -6.398 -7.946 8.334 1.00 86.12 103 ALA A O 1
ATOM 832 N N . LEU A 1 104 ? -7.768 -7.395 6.656 1.00 87.06 104 LEU A N 1
ATOM 833 C CA . LEU A 1 104 ? -6.792 -7.705 5.624 1.00 87.06 104 LEU A CA 1
ATOM 834 C C . LEU A 1 104 ? -6.719 -6.524 4.674 1.00 87.06 104 LEU A C 1
ATOM 836 O O . LEU A 1 104 ? -7.666 -6.256 3.937 1.00 87.06 104 LEU A O 1
ATOM 840 N N . THR A 1 105 ? -5.606 -5.803 4.747 1.00 87.25 105 THR A N 1
ATOM 841 C CA . THR A 1 105 ? -5.294 -4.721 3.818 1.00 87.25 105 THR A CA 1
ATOM 842 C C . THR A 1 105 ? -4.711 -5.357 2.567 1.00 87.25 105 THR A C 1
ATOM 844 O O . THR A 1 105 ? -3.819 -6.202 2.657 1.00 87.25 105 THR A O 1
ATOM 847 N N . LYS A 1 106 ? -5.217 -4.991 1.391 1.00 89.69 106 LYS A N 1
ATOM 848 C CA . LYS A 1 106 ? -4.752 -5.576 0.129 1.00 89.69 106 LYS A CA 1
ATOM 849 C C . LYS A 1 106 ? -3.929 -4.560 -0.624 1.00 89.69 106 LYS A C 1
ATOM 851 O O . LYS A 1 106 ? -4.367 -3.436 -0.821 1.00 89.69 106 LYS A O 1
ATOM 856 N N . VAL A 1 107 ? -2.743 -4.961 -1.055 1.00 88.44 107 VAL A N 1
ATOM 857 C CA . VAL A 1 107 ? -1.902 -4.156 -1.935 1.00 88.44 107 VAL A CA 1
ATOM 858 C C . VAL A 1 107 ? -1.916 -4.808 -3.305 1.00 88.44 107 VAL A C 1
ATOM 860 O O . VAL A 1 107 ? -1.267 -5.827 -3.549 1.00 88.44 107 VAL A O 1
ATOM 863 N N . ASN A 1 108 ? -2.706 -4.225 -4.191 1.00 88.62 108 ASN A N 1
ATOM 864 C CA . ASN A 1 108 ? -2.796 -4.579 -5.589 1.00 88.62 108 ASN A CA 1
ATOM 865 C C . ASN A 1 108 ? -1.786 -3.763 -6.383 1.00 88.62 108 ASN A C 1
ATOM 867 O O . ASN A 1 108 ? -1.665 -2.552 -6.229 1.00 88.62 108 ASN A O 1
ATOM 871 N N . VAL A 1 109 ? -1.018 -4.448 -7.216 1.00 86.38 109 VAL A N 1
ATOM 872 C CA . VAL A 1 109 ? 0.013 -3.822 -8.032 1.00 86.38 109 VAL A CA 1
ATOM 873 C C . VAL A 1 109 ? -0.230 -4.231 -9.466 1.00 86.38 109 VAL A C 1
ATOM 875 O O . VAL A 1 109 ? -0.040 -5.394 -9.851 1.00 86.38 109 VAL A O 1
ATOM 878 N N . ASP A 1 110 ? -0.635 -3.246 -10.248 1.00 86.38 110 ASP A N 1
ATOM 879 C CA . ASP A 1 110 ? -0.879 -3.368 -11.666 1.00 86.38 110 ASP A CA 1
ATOM 880 C C . ASP A 1 110 ? 0.390 -3.005 -12.426 1.00 86.38 110 ASP A C 1
ATOM 882 O O . ASP A 1 110 ? 0.886 -1.879 -12.399 1.00 86.38 110 ASP A O 1
ATOM 886 N N . TYR A 1 111 ? 0.942 -4.002 -13.113 1.00 81.00 111 TYR A N 1
ATOM 887 C CA . TYR A 1 111 ? 2.141 -3.857 -13.919 1.00 81.00 111 TYR A CA 1
ATOM 888 C C . TYR A 1 111 ? 1.931 -4.494 -15.293 1.00 81.00 111 TYR A C 1
ATOM 890 O O . TYR A 1 111 ? 1.796 -5.716 -15.435 1.00 81.00 111 TYR A O 1
ATOM 898 N N . LYS A 1 112 ? 1.946 -3.658 -16.338 1.00 78.31 112 LYS A N 1
ATOM 899 C CA . LYS A 1 112 ? 1.665 -4.050 -17.730 1.00 78.31 112 LYS A CA 1
ATOM 900 C C . LYS A 1 112 ? 0.319 -4.779 -17.856 1.00 78.31 112 LYS A C 1
ATOM 902 O O . LYS A 1 112 ? -0.722 -4.176 -17.660 1.00 78.31 112 LYS A O 1
ATOM 907 N N . THR A 1 113 ? 0.333 -6.063 -18.219 1.00 72.75 113 THR A N 1
ATOM 908 C CA . THR A 1 113 ? -0.864 -6.903 -18.400 1.00 72.75 113 THR A CA 1
ATOM 909 C C . THR A 1 113 ? -1.083 -7.856 -17.225 1.00 72.75 113 THR A C 1
ATOM 911 O O . THR A 1 113 ? -1.758 -8.873 -17.381 1.00 72.75 113 THR A O 1
ATOM 914 N N . SER A 1 114 ? -0.441 -7.605 -16.082 1.00 78.81 114 SER A N 1
ATOM 915 C CA . SER A 1 114 ? -0.542 -8.459 -14.904 1.00 78.81 114 SER A CA 1
ATOM 916 C C . SER A 1 114 ? -0.795 -7.646 -13.647 1.00 78.81 114 SER A C 1
ATOM 918 O O . SER A 1 114 ? -0.008 -6.766 -13.311 1.00 78.81 114 SER A O 1
ATOM 920 N N . THR A 1 115 ? -1.834 -8.037 -12.925 1.00 84.56 115 THR A N 1
ATOM 921 C CA . THR A 1 115 ? -2.087 -7.623 -11.547 1.00 84.56 115 THR A CA 1
ATOM 922 C C . THR A 1 115 ? -1.486 -8.660 -10.611 1.00 84.56 115 THR A C 1
ATOM 924 O O . THR A 1 115 ? -1.629 -9.871 -10.835 1.00 84.56 115 THR A O 1
ATOM 927 N N . ARG A 1 116 ? -0.804 -8.221 -9.554 1.00 85.88 116 ARG A N 1
ATOM 928 C CA . ARG A 1 116 ? -0.498 -9.090 -8.412 1.00 85.88 116 ARG A CA 1
ATOM 929 C C . ARG A 1 116 ? -1.080 -8.478 -7.153 1.00 85.88 116 ARG A C 1
ATOM 931 O O . ARG A 1 116 ? -0.857 -7.308 -6.879 1.00 85.88 116 ARG A O 1
ATOM 938 N N . GLU A 1 117 ? -1.739 -9.326 -6.383 1.00 88.44 117 GLU A N 1
ATOM 939 C CA . GLU A 1 117 ? -2.211 -9.012 -5.043 1.00 88.44 117 GLU A CA 1
ATOM 940 C C . GLU A 1 117 ? -1.153 -9.453 -4.021 1.00 88.44 117 GLU A C 1
ATOM 942 O O . GLU A 1 117 ? -0.548 -10.533 -4.144 1.00 88.44 117 GLU A O 1
ATOM 947 N N . ILE A 1 118 ? -0.915 -8.595 -3.034 1.00 88.12 118 ILE A N 1
ATOM 948 C CA . ILE A 1 118 ? -0.162 -8.881 -1.818 1.00 88.12 118 ILE A CA 1
ATOM 949 C C . ILE A 1 118 ? -1.110 -8.624 -0.651 1.00 88.12 118 ILE A C 1
ATOM 951 O O . ILE A 1 118 ? -1.612 -7.516 -0.478 1.00 88.12 118 ILE A O 1
ATOM 955 N N . GLU A 1 119 ? -1.370 -9.660 0.135 1.00 88.44 119 GLU A N 1
ATOM 956 C CA . GLU A 1 119 ? -2.185 -9.546 1.337 1.00 88.44 119 GLU A CA 1
ATOM 957 C C . GLU A 1 119 ? -1.316 -9.081 2.505 1.00 88.44 119 GLU A C 1
ATOM 959 O O . GLU A 1 119 ? -0.209 -9.590 2.710 1.00 88.44 119 GLU A O 1
ATOM 964 N N . TRP A 1 120 ? -1.820 -8.113 3.263 1.00 87.44 120 TRP A N 1
ATOM 965 C CA . TRP A 1 120 ? -1.162 -7.575 4.440 1.00 87.44 120 TRP A CA 1
ATOM 966 C C . TRP A 1 120 ? -2.074 -7.718 5.651 1.00 87.44 120 TRP A C 1
ATOM 968 O O . TRP A 1 120 ? -3.141 -7.103 5.739 1.00 87.44 120 TRP A O 1
ATOM 978 N N . GLU A 1 121 ? -1.659 -8.577 6.578 1.00 87.00 121 GLU A N 1
ATOM 979 C CA . GLU A 1 121 ? -2.439 -8.878 7.769 1.00 87.00 121 GLU A CA 1
ATOM 980 C C . GLU A 1 121 ? -2.475 -7.671 8.707 1.00 87.00 121 GLU A C 1
ATOM 982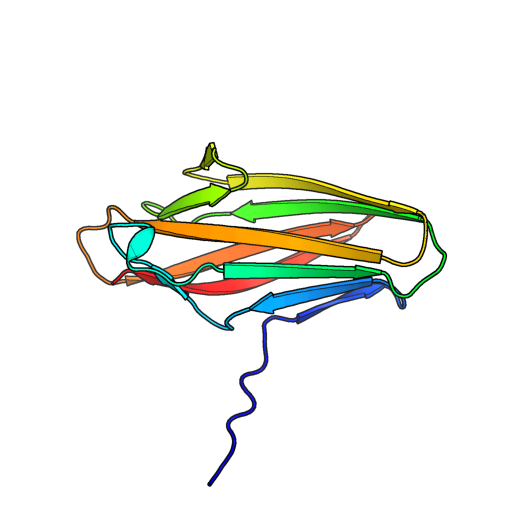 O O . GLU A 1 121 ? -1.439 -7.121 9.092 1.00 87.00 121 GLU A O 1
ATOM 987 N N . THR A 1 122 ? -3.677 -7.261 9.106 1.00 86.31 122 THR A N 1
ATOM 988 C CA . THR A 1 122 ? -3.864 -6.170 10.057 1.00 86.31 122 THR A CA 1
ATOM 989 C C . THR A 1 122 ? -4.763 -6.588 11.215 1.00 86.31 122 THR A C 1
ATOM 991 O O . THR A 1 122 ? -5.688 -7.388 11.081 1.00 86.31 122 THR A O 1
ATOM 994 N N . LEU A 1 123 ? -4.470 -6.079 12.406 1.00 88.50 123 LEU A N 1
ATOM 995 C CA . LEU A 1 123 ? -5.261 -6.297 13.611 1.00 88.50 123 LEU A CA 1
ATOM 996 C C . LEU A 1 123 ? -5.796 -4.952 14.080 1.00 88.50 123 LEU A C 1
ATOM 998 O O . LEU A 1 123 ? -5.005 -4.073 14.409 1.00 88.50 123 LEU A O 1
ATOM 1002 N N . LEU A 1 124 ? -7.117 -4.813 14.135 1.00 89.62 124 LEU A N 1
ATOM 1003 C CA . LEU A 1 124 ? -7.765 -3.663 14.761 1.00 89.62 124 LEU A CA 1
ATOM 1004 C C . LEU A 1 124 ? -7.753 -3.890 16.274 1.00 89.62 124 LEU A C 1
ATOM 1006 O O . LEU A 1 124 ? -8.267 -4.926 16.718 1.00 89.62 124 LEU A O 1
ATOM 1010 N N . ALA A 1 125 ? -7.119 -2.988 17.024 1.00 85.44 125 ALA A N 1
ATOM 1011 C CA . ALA A 1 125 ? -6.816 -3.127 18.446 1.00 85.44 125 ALA A CA 1
ATOM 1012 C C . ALA A 1 125 ? -7.586 -2.157 19.345 1.00 85.44 125 ALA A C 1
ATOM 1014 O O . ALA A 1 125 ? -7.691 -0.961 19.020 1.00 85.44 125 ALA A O 1
#

Sequence (125 aa):
MAYILSILPFKRFSDDVSITIVPDGLTIFENYEDGRPGHIEVVNDGERTHEFEIVIDLPENVYARYKGEEYADEIRETLSFSGKGLQTMDLQLRHDSSTQKMALTKVNVDYKTSTREIEWETLLA

Secondary structure (DSSP, 8-state):
---------EEE-SSSEEEEEESSEEEEBSSTTTSPPEEEEEEE-SSSEEEEEEEEEPPTTEEEEETTEEESSEEEEEEEEESSEEEEE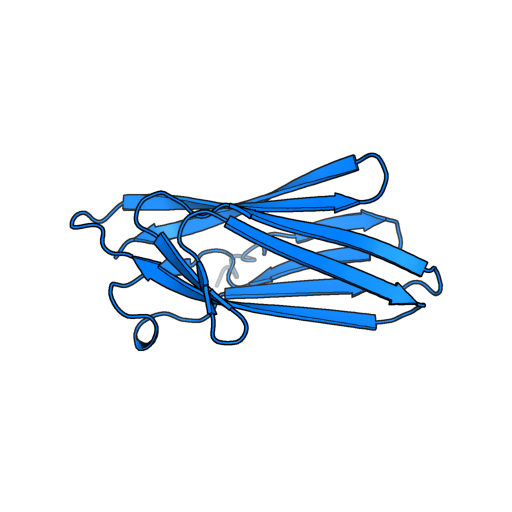EEEEEE--SS-EEEEEEEEEEETTEEEEEEEEEEE-

Radius of gyration: 15.08 Å; chains: 1; bounding box: 34×35×38 Å

Organism: Natrarchaeobius chitinivorans (NCBI:txid1679083)

pLDDT: mean 86.77, std 11.83, range [33.31, 95.88]